Protein AF-A0A7R9DV93-F1 (afdb_monomer_lite)

Organism: Timema poppense (NCBI:txid170557)

Radius of gyration: 23.18 Å; chains: 1; bounding box: 46×50×63 Å

Foldseek 3Di:
DPPPDDWDWDWDWDADPVRDIDIDIDTPDDDQVNWAKDKDWAADPVGIDMDIDTDHDDDDDDDDDDDQDDFDADPVGDTDRPDDDQVPNQAKDKTWDADPVGDIDIDIDGDHDD

InterPro domains:
  IPR013098 Immunoglobulin I-set [PF07679] (18-57)
  IPR013783 Immunoglobulin-like fold [G3DSA:2.60.40.10] (3-66)
  IPR013783 Immunoglobulin-like fold [G3DSA:2.60.40.10] (67-114)
  IPR036179 Immunoglobulin-like domain superfamily [SSF48726] (12-63)
  IPR036179 Immunoglobulin-like domain superfamily [SSF48726] (64-113)

Structure (mmCIF, N/CA/C/O backbone):
data_AF-A0A7R9DV93-F1
#
_entry.id   AF-A0A7R9DV93-F1
#
loop_
_atom_site.group_PDB
_atom_site.id
_atom_site.type_symbol
_atom_site.label_atom_id
_atom_site.label_alt_id
_atom_site.label_comp_id
_atom_site.label_asym_id
_atom_site.label_entity_id
_atom_site.label_seq_id
_atom_site.pdbx_PDB_ins_code
_atom_site.Cartn_x
_atom_site.Cartn_y
_atom_site.Cartn_z
_atom_site.occupancy
_atom_site.B_iso_or_equiv
_atom_site.auth_seq_id
_atom_site.auth_comp_id
_atom_site.auth_asym_id
_atom_site.auth_atom_id
_atom_site.pdbx_PDB_model_num
ATOM 1 N N . MET A 1 1 ? -3.302 -29.653 -4.047 1.00 39.53 1 MET A N 1
ATOM 2 C CA . MET A 1 1 ? -1.902 -29.922 -4.433 1.00 39.53 1 MET A CA 1
ATOM 3 C C . MET A 1 1 ? -1.052 -28.831 -3.817 1.00 39.53 1 MET A C 1
ATOM 5 O O . MET A 1 1 ? -1.275 -27.676 -4.144 1.00 39.53 1 MET A O 1
ATOM 9 N N . VAL A 1 2 ? -0.176 -29.172 -2.872 1.00 47.19 2 VAL A N 1
ATOM 10 C CA . VAL A 1 2 ? 0.845 -28.242 -2.371 1.00 47.19 2 VAL A CA 1
ATOM 11 C C . VAL A 1 2 ? 1.998 -28.339 -3.365 1.00 47.19 2 VAL A C 1
ATOM 13 O O . VAL A 1 2 ? 2.573 -29.416 -3.499 1.00 47.19 2 VAL A O 1
ATOM 16 N N . ASP A 1 3 ? 2.263 -27.280 -4.131 1.00 56.84 3 ASP A N 1
ATOM 17 C CA . ASP A 1 3 ? 3.456 -27.220 -4.980 1.00 56.84 3 ASP A CA 1
ATOM 18 C C . ASP A 1 3 ? 4.688 -27.281 -4.063 1.00 56.84 3 ASP A C 1
ATOM 20 O O . ASP A 1 3 ? 4.913 -26.399 -3.237 1.00 56.84 3 ASP A O 1
ATOM 24 N N . THR A 1 4 ? 5.453 -28.368 -4.153 1.00 55.62 4 THR A N 1
ATOM 25 C CA . THR A 1 4 ? 6.666 -28.609 -3.358 1.00 55.62 4 THR A CA 1
ATOM 26 C C . THR A 1 4 ? 7.886 -27.850 -3.887 1.00 55.62 4 THR A C 1
ATOM 28 O O . THR A 1 4 ? 8.992 -28.046 -3.380 1.00 55.62 4 THR A O 1
ATOM 31 N N . ARG A 1 5 ? 7.742 -26.999 -4.912 1.00 68.81 5 ARG A N 1
ATOM 32 C CA . ARG A 1 5 ? 8.835 -26.151 -5.401 1.00 68.81 5 ARG A CA 1
ATOM 33 C C . ARG A 1 5 ? 8.934 -24.881 -4.563 1.00 68.81 5 ARG A C 1
ATOM 35 O O . ARG A 1 5 ? 8.001 -24.089 -4.485 1.00 68.81 5 ARG A O 1
ATOM 42 N N . ALA A 1 6 ? 10.105 -24.659 -3.969 1.00 68.75 6 ALA A N 1
ATOM 43 C CA . ALA A 1 6 ? 10.417 -23.385 -3.340 1.00 68.75 6 ALA A CA 1
ATOM 44 C C . ALA A 1 6 ? 10.325 -22.261 -4.387 1.00 68.75 6 ALA A C 1
ATOM 46 O O . ALA A 1 6 ? 10.981 -22.316 -5.428 1.00 68.75 6 ALA A O 1
ATOM 47 N N . LYS A 1 7 ? 9.503 -21.243 -4.118 1.00 81.38 7 LYS A N 1
ATOM 48 C CA . LYS A 1 7 ? 9.388 -20.051 -4.962 1.00 81.38 7 LYS A CA 1
ATOM 49 C C . LYS A 1 7 ? 10.716 -19.291 -4.953 1.00 81.38 7 LYS A C 1
ATOM 51 O O . LYS A 1 7 ? 11.085 -18.691 -3.946 1.00 81.38 7 LYS A O 1
ATOM 56 N N . VAL A 1 8 ? 11.409 -19.278 -6.088 1.00 83.50 8 VAL A N 1
ATOM 57 C CA . VAL A 1 8 ? 12.623 -18.476 -6.294 1.00 83.50 8 VAL A CA 1
ATOM 58 C C . VAL A 1 8 ? 12.265 -17.210 -7.066 1.00 83.50 8 VAL A C 1
ATOM 60 O O . VAL A 1 8 ? 11.728 -17.290 -8.176 1.00 83.50 8 VAL A O 1
ATOM 63 N N . LEU A 1 9 ? 12.571 -16.060 -6.468 1.00 88.19 9 LEU A N 1
ATOM 64 C CA . LEU A 1 9 ? 12.540 -14.746 -7.104 1.00 88.19 9 LEU A CA 1
ATOM 65 C C . LEU A 1 9 ? 13.958 -14.399 -7.552 1.00 88.19 9 LEU A C 1
ATOM 67 O O . LEU A 1 9 ? 14.878 -14.377 -6.736 1.00 88.19 9 LEU A O 1
ATOM 71 N N . GLN A 1 10 ? 14.132 -14.139 -8.842 1.00 89.38 10 GLN A N 1
ATOM 72 C CA . GLN A 1 10 ? 15.415 -13.767 -9.426 1.00 89.38 10 GLN A CA 1
ATOM 73 C C . GLN A 1 10 ? 15.311 -12.353 -9.981 1.00 89.38 10 GLN A C 1
ATOM 75 O O . GLN A 1 10 ? 14.539 -12.095 -10.901 1.00 89.38 10 GLN A O 1
ATOM 80 N N . VAL A 1 11 ? 16.096 -11.439 -9.420 1.00 91.38 11 VAL A N 1
ATOM 81 C CA . VAL A 1 11 ? 16.226 -10.069 -9.918 1.00 91.38 11 VAL A CA 1
ATOM 82 C C . VAL A 1 11 ? 17.616 -9.922 -10.510 1.00 91.38 11 VAL A C 1
ATOM 84 O O . VAL A 1 11 ? 18.604 -10.232 -9.846 1.00 91.38 11 VAL A O 1
ATOM 87 N N . GLY A 1 12 ? 17.690 -9.474 -11.759 1.00 90.56 12 GLY A N 1
ATOM 88 C CA . GLY A 1 12 ? 18.950 -9.252 -12.460 1.00 90.56 12 GLY A CA 1
ATOM 89 C C . GLY A 1 12 ? 18.960 -7.894 -13.141 1.00 90.56 12 GLY A C 1
ATOM 90 O O . GLY A 1 12 ? 17.959 -7.491 -13.726 1.00 90.56 12 GLY A O 1
ATOM 91 N N . GLN A 1 13 ? 20.096 -7.205 -13.092 1.00 93.12 13 GLN A N 1
ATOM 92 C CA . GLN A 1 13 ? 20.299 -5.936 -13.780 1.00 93.12 13 GLN A CA 1
ATOM 93 C C . GLN A 1 13 ? 21.660 -5.929 -14.467 1.00 93.12 13 GLN A C 1
ATOM 95 O O . GLN A 1 13 ? 22.648 -6.394 -13.898 1.00 93.12 13 GLN A O 1
ATOM 100 N N . TYR A 1 14 ? 21.714 -5.377 -15.674 1.00 93.06 14 TYR A N 1
ATOM 101 C CA . TYR A 1 14 ? 22.960 -5.144 -16.395 1.00 93.06 14 TYR A CA 1
ATOM 102 C C . TYR A 1 14 ? 22.864 -3.889 -17.266 1.00 93.06 14 TYR A C 1
ATOM 104 O O . TYR A 1 14 ? 21.774 -3.381 -17.536 1.00 93.06 14 TYR A O 1
ATOM 112 N N . VAL A 1 15 ? 24.023 -3.381 -17.682 1.00 94.19 15 VAL A N 1
ATOM 113 C CA . VAL A 1 15 ? 24.135 -2.247 -18.603 1.00 94.19 15 VAL A CA 1
ATOM 114 C C . VAL A 1 15 ? 24.517 -2.790 -19.971 1.00 94.19 15 VAL A C 1
ATOM 116 O O . VAL A 1 15 ? 25.439 -3.597 -20.091 1.00 94.19 15 VAL A O 1
ATOM 119 N N . THR A 1 16 ? 23.775 -2.394 -20.994 1.00 94.50 16 THR A N 1
ATOM 120 C CA . THR A 1 16 ? 24.055 -2.772 -22.379 1.00 94.50 16 THR A CA 1
ATOM 121 C C . THR A 1 16 ? 25.258 -1.997 -22.915 1.00 94.50 16 THR A C 1
ATOM 123 O O . THR A 1 16 ? 25.650 -0.964 -22.373 1.00 94.50 16 THR A O 1
ATOM 126 N N . VAL A 1 17 ? 25.819 -2.452 -24.035 1.00 94.69 17 VAL A N 1
ATOM 127 C CA . VAL A 1 17 ? 26.898 -1.733 -24.737 1.00 94.69 17 VAL A CA 1
ATOM 128 C C . VAL A 1 17 ? 26.487 -0.328 -25.199 1.00 94.69 17 VAL A C 1
ATOM 130 O O . VAL A 1 17 ? 27.347 0.528 -25.370 1.00 94.69 17 VAL A O 1
ATOM 133 N N . ASN A 1 18 ? 25.183 -0.078 -25.346 1.00 95.31 18 ASN A N 1
ATOM 134 C CA . ASN A 1 18 ? 24.626 1.220 -25.729 1.00 95.31 18 ASN A CA 1
ATOM 135 C C . ASN A 1 18 ? 24.452 2.172 -24.530 1.00 95.31 18 ASN A C 1
ATOM 137 O O . ASN A 1 18 ? 24.061 3.319 -24.717 1.00 95.31 18 ASN A O 1
ATOM 141 N N . GLY A 1 19 ? 24.732 1.711 -23.305 1.00 90.81 19 GLY A N 1
ATOM 142 C CA . GLY A 1 19 ? 24.559 2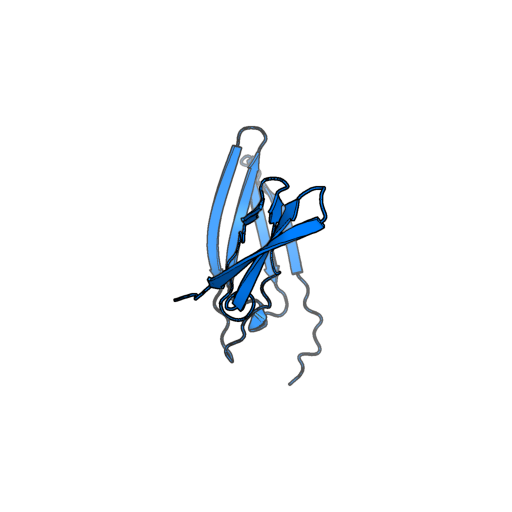.485 -22.074 1.00 90.81 19 GLY A CA 1
ATOM 143 C C . GLY A 1 19 ? 23.180 2.350 -21.421 1.00 90.81 19 GLY A C 1
ATOM 144 O O . GLY A 1 19 ? 22.974 2.893 -20.337 1.00 90.81 19 GLY A O 1
ATOM 145 N N . ASP A 1 20 ? 22.254 1.597 -22.021 1.00 92.56 20 ASP A N 1
ATOM 146 C CA . ASP A 1 20 ? 20.926 1.362 -21.445 1.00 92.56 20 ASP A CA 1
ATOM 147 C C . ASP A 1 20 ? 20.990 0.390 -20.265 1.00 92.56 20 ASP A C 1
ATOM 149 O O . ASP A 1 20 ? 21.697 -0.621 -20.317 1.00 92.56 20 ASP A O 1
ATOM 153 N N . VAL A 1 21 ? 20.201 0.652 -19.223 1.00 92.62 21 VAL A N 1
ATOM 154 C CA . VAL A 1 21 ? 20.058 -0.242 -18.068 1.00 92.62 21 VAL A CA 1
ATOM 155 C C . VAL A 1 21 ? 18.869 -1.169 -18.289 1.00 92.62 21 VAL A C 1
ATOM 157 O O . VAL A 1 21 ? 17.731 -0.713 -18.388 1.00 92.62 21 VAL A O 1
ATOM 160 N N . VAL A 1 22 ? 19.119 -2.478 -18.305 1.00 93.56 22 VAL A N 1
ATOM 161 C CA . VAL A 1 22 ? 18.071 -3.498 -18.413 1.00 93.56 22 VAL A CA 1
ATOM 162 C C . VAL A 1 22 ? 17.934 -4.212 -17.075 1.00 93.56 22 VAL A C 1
ATOM 164 O O . VAL A 1 22 ? 18.904 -4.766 -16.557 1.00 93.56 22 VAL A O 1
ATOM 167 N N . SER A 1 23 ? 16.721 -4.206 -16.520 1.00 92.94 23 SER A N 1
ATOM 168 C CA . SER A 1 23 ? 16.370 -4.889 -15.272 1.00 92.94 23 SER A CA 1
ATOM 169 C C . SER A 1 23 ? 15.282 -5.927 -15.528 1.00 92.94 23 SER A C 1
ATOM 171 O O . SER A 1 23 ? 14.277 -5.630 -16.173 1.00 92.94 23 SER A O 1
ATOM 173 N N . ASN A 1 24 ? 15.492 -7.145 -15.032 1.00 92.50 24 ASN A N 1
ATOM 174 C CA . ASN A 1 24 ? 14.593 -8.281 -15.193 1.00 92.50 24 ASN A CA 1
ATOM 175 C C . ASN A 1 24 ? 14.172 -8.822 -13.823 1.00 92.50 24 ASN A C 1
ATOM 177 O O . ASN A 1 24 ? 15.008 -9.003 -12.934 1.00 92.50 24 ASN A O 1
ATOM 181 N N . LEU A 1 25 ? 12.882 -9.133 -13.687 1.00 91.62 25 LEU A N 1
ATOM 182 C CA . LEU A 1 25 ? 12.301 -9.827 -12.541 1.00 91.62 25 LEU A CA 1
ATOM 183 C C . LEU A 1 25 ? 11.711 -11.155 -13.020 1.00 91.62 25 LEU A C 1
ATOM 185 O O . LEU A 1 25 ? 10.691 -11.173 -13.705 1.00 91.62 25 LEU A O 1
ATOM 189 N N . ASN A 1 26 ? 12.337 -12.257 -12.618 1.00 92.12 26 ASN A N 1
ATOM 190 C CA . ASN A 1 26 ? 11.919 -13.613 -12.950 1.00 92.12 26 ASN A CA 1
ATOM 191 C C . ASN A 1 26 ? 11.334 -14.317 -11.720 1.00 92.12 26 ASN A C 1
ATOM 193 O O . ASN A 1 26 ? 11.921 -14.318 -10.636 1.00 92.12 26 ASN A O 1
ATOM 197 N N . ILE A 1 27 ? 10.178 -14.956 -11.907 1.00 91.75 27 ILE A N 1
ATOM 198 C CA . ILE A 1 27 ? 9.460 -15.717 -10.879 1.00 91.75 27 ILE A CA 1
ATOM 199 C C . ILE A 1 27 ? 9.407 -17.174 -11.344 1.00 91.75 27 ILE A C 1
ATOM 201 O O . ILE A 1 27 ? 8.780 -17.478 -12.353 1.00 91.75 27 ILE A O 1
ATOM 205 N N . SER A 1 28 ? 10.095 -18.066 -10.633 1.00 88.12 28 SER A N 1
ATOM 206 C CA . SER A 1 28 ? 10.288 -19.467 -11.061 1.00 88.12 28 SER A CA 1
ATOM 207 C C . SER A 1 28 ? 9.034 -20.350 -10.976 1.00 88.12 28 SER A C 1
ATOM 209 O O . SER A 1 28 ? 8.796 -21.147 -11.878 1.00 88.12 28 SER A O 1
ATOM 211 N N . SER A 1 29 ? 8.238 -20.223 -9.908 1.00 87.69 29 SER A N 1
ATOM 212 C CA . SER A 1 29 ? 6.936 -20.890 -9.760 1.00 87.69 29 SER A CA 1
ATOM 213 C C . SER A 1 29 ? 5.889 -19.865 -9.339 1.00 87.69 29 SER A C 1
ATOM 215 O O . SER A 1 29 ? 5.868 -19.425 -8.186 1.00 87.69 29 SER A O 1
ATOM 217 N N . ILE A 1 30 ? 5.068 -19.437 -10.301 1.00 87.94 30 ILE A N 1
ATOM 218 C CA . ILE A 1 30 ? 4.056 -18.399 -10.108 1.00 87.94 30 ILE A CA 1
ATOM 219 C C . ILE A 1 30 ? 2.812 -18.972 -9.426 1.00 87.94 30 ILE A C 1
ATOM 221 O O . ILE A 1 30 ? 2.246 -19.969 -9.873 1.00 87.94 30 ILE A O 1
ATOM 225 N N . HIS A 1 31 ? 2.373 -18.324 -8.353 1.00 88.12 31 HIS A N 1
ATOM 226 C CA . HIS A 1 31 ? 1.158 -18.685 -7.625 1.00 88.12 31 HIS A CA 1
ATOM 227 C C . HIS A 1 31 ? 0.090 -17.591 -7.745 1.00 88.12 31 HIS A C 1
ATOM 229 O O . HIS A 1 31 ? 0.370 -16.454 -8.120 1.00 88.12 31 HIS A O 1
ATOM 235 N N . THR A 1 32 ? -1.167 -17.912 -7.425 1.00 86.88 32 THR A N 1
ATOM 236 C CA . THR A 1 32 ? -2.287 -16.952 -7.519 1.00 86.88 32 THR A CA 1
ATOM 237 C C . THR A 1 32 ? -2.066 -15.686 -6.688 1.00 86.88 32 THR A C 1
ATOM 239 O O . THR A 1 32 ? -2.465 -14.600 -7.100 1.00 86.88 32 THR A O 1
ATOM 242 N N . ASN A 1 33 ? -1.378 -15.801 -5.550 1.00 84.69 33 ASN A N 1
ATOM 243 C CA . ASN A 1 33 ? -0.987 -14.686 -4.680 1.00 84.69 33 ASN A CA 1
ATOM 244 C C . ASN A 1 33 ? 0.101 -13.771 -5.278 1.00 84.69 33 ASN A C 1
ATOM 246 O O . ASN A 1 33 ? 0.278 -12.647 -4.794 1.00 84.69 33 ASN A O 1
ATOM 250 N N . ASP A 1 34 ? 0.796 -14.221 -6.322 1.00 89.25 34 ASP A N 1
ATOM 251 C CA . ASP A 1 34 ? 1.790 -13.433 -7.053 1.00 89.25 34 ASP A CA 1
ATOM 252 C C . ASP A 1 34 ? 1.135 -12.523 -8.091 1.00 89.25 34 ASP A C 1
ATOM 254 O O . ASP A 1 34 ? 1.711 -11.514 -8.477 1.00 89.25 34 ASP A O 1
ATOM 258 N N . GLY A 1 35 ? -0.105 -12.805 -8.496 1.00 89.44 35 GLY A N 1
ATOM 259 C CA . GLY A 1 35 ? -0.857 -11.907 -9.366 1.00 89.44 35 GLY A CA 1
ATOM 260 C C . GLY A 1 35 ? -0.983 -10.504 -8.768 1.00 89.44 35 GLY A C 1
ATOM 261 O O . GLY A 1 35 ? -1.141 -10.322 -7.560 1.00 89.44 35 GLY A O 1
ATOM 262 N N . GLY A 1 36 ? -0.899 -9.468 -9.597 1.00 91.56 36 GLY A N 1
ATOM 263 C CA . GLY A 1 36 ? -0.978 -8.094 -9.112 1.00 91.56 36 GLY A CA 1
ATOM 264 C C . GLY A 1 36 ? -0.446 -7.053 -10.080 1.00 91.56 36 GLY A C 1
ATOM 265 O O . GLY A 1 36 ? -0.063 -7.353 -11.207 1.00 91.56 36 GLY A O 1
ATOM 266 N N . LEU A 1 37 ? -0.439 -5.802 -9.625 1.00 93.12 37 LEU A N 1
ATOM 267 C CA . LEU A 1 37 ? 0.210 -4.706 -10.332 1.00 93.12 37 LEU A CA 1
ATOM 268 C C . LEU A 1 37 ? 1.699 -4.702 -9.979 1.00 93.12 37 LEU A C 1
ATOM 270 O O . LEU A 1 37 ? 2.065 -4.453 -8.832 1.00 93.12 37 LEU A O 1
ATOM 274 N N . TYR A 1 38 ? 2.539 -4.978 -10.967 1.00 93.94 38 TYR A N 1
ATOM 275 C CA . TYR A 1 38 ? 3.985 -4.879 -10.853 1.00 93.94 38 TYR A CA 1
ATOM 276 C C . TYR A 1 38 ? 4.429 -3.507 -11.331 1.00 93.94 38 TYR A C 1
ATOM 278 O O . TYR A 1 38 ? 3.885 -2.974 -12.295 1.00 93.94 38 TYR A O 1
ATOM 286 N N . LYS A 1 39 ? 5.421 -2.935 -10.653 1.00 95.69 39 LYS A N 1
ATOM 287 C CA . LYS A 1 39 ? 5.942 -1.605 -10.950 1.00 95.69 39 LYS A CA 1
ATOM 288 C C . LYS A 1 39 ? 7.459 -1.651 -10.968 1.00 95.69 39 LYS A C 1
ATOM 290 O O . LYS A 1 39 ? 8.064 -2.062 -9.980 1.00 95.69 39 LYS A O 1
ATOM 295 N N . CYS A 1 40 ? 8.063 -1.232 -12.073 1.00 93.88 40 CYS A N 1
ATOM 296 C CA . CYS A 1 40 ? 9.487 -0.944 -12.113 1.00 93.88 40 CYS A CA 1
ATOM 297 C C . CYS A 1 40 ? 9.692 0.553 -11.875 1.00 93.88 40 CYS A C 1
ATOM 299 O O . CYS A 1 40 ? 8.946 1.395 -12.380 1.00 93.88 40 CYS A O 1
ATOM 301 N N . ILE A 1 41 ? 10.685 0.877 -11.055 1.00 95.31 41 ILE A N 1
ATOM 302 C CA . ILE A 1 41 ? 11.035 2.252 -10.713 1.00 95.31 41 ILE A CA 1
ATOM 303 C C . ILE A 1 41 ? 12.500 2.429 -11.087 1.00 95.31 41 ILE A C 1
ATOM 305 O O . ILE A 1 41 ? 13.379 1.825 -10.473 1.00 95.31 41 ILE A O 1
ATOM 309 N N . ALA A 1 42 ? 12.754 3.240 -12.108 1.00 94.62 42 ALA A N 1
ATOM 310 C CA . ALA A 1 42 ? 14.096 3.638 -12.495 1.00 94.62 42 ALA A CA 1
ATOM 311 C C . ALA A 1 42 ? 14.427 4.946 -11.773 1.00 94.62 42 ALA A C 1
ATOM 313 O O . ALA A 1 42 ? 13.848 5.991 -12.067 1.00 94.62 42 ALA A O 1
ATOM 314 N N . SER A 1 43 ? 15.332 4.879 -10.797 1.00 94.81 43 SER A N 1
ATOM 315 C CA . SER A 1 43 ? 15.715 6.018 -9.960 1.00 94.81 43 SER A CA 1
ATOM 316 C C . SER A 1 43 ? 17.169 6.416 -10.198 1.00 94.81 43 SER A C 1
ATOM 318 O O . SER A 1 43 ? 18.053 5.564 -10.292 1.00 94.81 43 SER A O 1
ATOM 320 N N . SER A 1 44 ? 17.414 7.720 -10.296 1.00 91.38 44 SER A N 1
ATOM 321 C CA . SER A 1 44 ? 18.723 8.331 -10.522 1.00 91.38 44 SER A CA 1
ATOM 322 C C . SER A 1 44 ? 18.911 9.543 -9.605 1.00 91.38 44 SER A C 1
ATOM 324 O O . SER A 1 44 ? 17.961 10.027 -8.992 1.00 91.38 44 SER A O 1
ATOM 326 N N . LYS A 1 45 ? 20.130 10.096 -9.544 1.00 96.06 45 LYS A N 1
ATOM 327 C CA . LYS A 1 45 ? 20.418 11.302 -8.741 1.00 96.06 45 LYS A CA 1
ATOM 328 C C . LYS A 1 45 ? 19.576 12.520 -9.138 1.00 96.06 45 LYS A C 1
ATOM 330 O O . LYS A 1 45 ? 19.394 13.415 -8.324 1.00 96.06 45 LYS A O 1
ATOM 335 N N . VAL A 1 46 ? 19.113 12.565 -10.385 1.00 95.94 46 VAL A N 1
ATOM 336 C CA . VAL A 1 46 ? 18.394 13.708 -10.968 1.00 95.94 46 VAL A CA 1
ATOM 337 C C . VAL A 1 46 ? 16.875 13.550 -10.890 1.00 95.94 46 VAL A C 1
ATOM 339 O O . VAL A 1 46 ? 16.150 14.507 -11.132 1.00 95.94 46 VAL A O 1
ATOM 342 N N . GLY A 1 47 ? 16.386 12.356 -10.556 1.00 95.62 47 GLY A N 1
ATOM 343 C CA . GLY A 1 47 ? 14.961 12.053 -10.520 1.00 95.62 47 GLY A CA 1
ATOM 344 C C . GLY A 1 47 ? 14.673 10.575 -10.756 1.00 95.62 47 GLY A C 1
ATOM 345 O O . GLY A 1 47 ? 15.583 9.765 -10.956 1.00 95.62 47 GLY A O 1
ATOM 346 N N . SER A 1 48 ? 13.388 10.234 -10.754 1.00 96.44 48 SER A N 1
ATOM 347 C CA . SER A 1 48 ? 12.891 8.874 -10.928 1.00 96.44 48 SER A CA 1
ATOM 348 C C . SER A 1 48 ? 11.751 8.823 -11.929 1.00 96.44 48 SER A C 1
ATOM 350 O O . SER A 1 48 ? 10.914 9.722 -11.967 1.00 96.44 48 SER A O 1
ATOM 352 N N . THR A 1 49 ? 11.682 7.734 -12.679 1.00 95.75 49 THR A N 1
ATOM 353 C CA . THR A 1 49 ? 10.549 7.405 -13.536 1.00 95.75 49 THR A CA 1
ATOM 354 C C . THR A 1 49 ? 10.033 6.017 -13.191 1.00 95.75 49 THR A C 1
ATOM 356 O O . THR A 1 49 ? 10.753 5.183 -12.637 1.00 95.75 49 THR A O 1
ATOM 359 N N . GLU A 1 50 ? 8.768 5.770 -13.485 1.00 96.25 50 GLU A N 1
ATOM 360 C CA . GLU A 1 50 ? 8.083 4.549 -13.104 1.00 96.25 50 GLU A CA 1
ATOM 361 C C . GLU A 1 50 ? 7.210 4.026 -14.234 1.00 96.25 50 GLU A C 1
ATOM 363 O O . GLU A 1 50 ? 6.598 4.786 -14.983 1.00 96.25 50 GLU A O 1
ATOM 368 N N . HIS A 1 51 ? 7.130 2.705 -14.328 1.00 95.69 51 HIS A N 1
ATOM 369 C CA . HIS A 1 51 ? 6.212 2.031 -15.226 1.00 95.69 51 HIS A CA 1
ATOM 370 C C . HIS A 1 51 ? 5.545 0.876 -14.489 1.00 95.69 51 HIS A C 1
ATOM 372 O O . HIS A 1 51 ? 6.194 0.146 -13.738 1.00 95.69 51 HIS A O 1
ATOM 378 N N . ALA A 1 52 ? 4.237 0.721 -14.687 1.00 96.62 52 ALA A N 1
ATOM 379 C CA . ALA A 1 52 ? 3.446 -0.300 -14.022 1.00 96.62 52 ALA A CA 1
ATOM 380 C C . ALA A 1 52 ? 2.681 -1.152 -15.035 1.00 96.62 52 ALA A C 1
ATOM 382 O O . ALA A 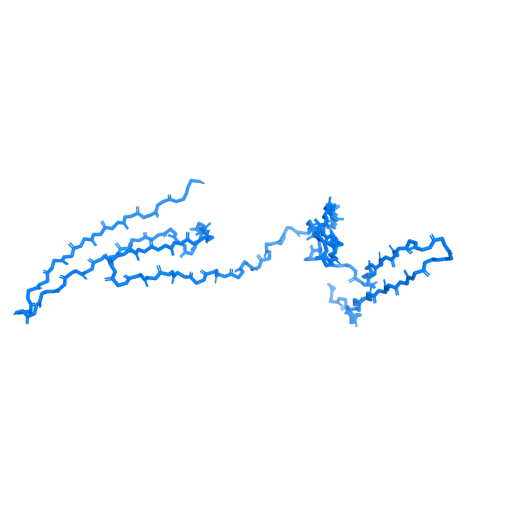1 52 ? 2.078 -0.629 -15.971 1.00 96.62 52 ALA A O 1
ATOM 383 N N . ALA A 1 53 ? 2.675 -2.463 -14.808 1.00 96.19 53 ALA A N 1
ATOM 384 C CA . ALA A 1 53 ? 1.996 -3.445 -15.638 1.00 96.19 53 ALA A CA 1
ATOM 385 C C . ALA A 1 53 ? 1.335 -4.517 -14.764 1.00 96.19 53 ALA A C 1
ATOM 387 O O . ALA A 1 53 ? 1.850 -4.906 -13.714 1.00 96.19 53 ALA A O 1
ATOM 388 N N . LYS A 1 54 ? 0.162 -4.995 -15.183 1.00 94.69 54 LYS A N 1
ATOM 389 C CA . LYS A 1 54 ? -0.598 -5.996 -14.430 1.00 94.69 54 LYS A CA 1
ATOM 390 C C . LYS A 1 54 ? -0.184 -7.409 -14.842 1.00 94.69 54 LYS A C 1
ATOM 392 O O . LYS A 1 54 ? -0.304 -7.768 -16.009 1.00 94.69 54 LYS A O 1
ATOM 397 N N . LEU A 1 55 ? 0.226 -8.219 -13.869 1.00 93.38 55 LEU A N 1
ATOM 398 C CA . LEU A 1 55 ? 0.444 -9.655 -14.017 1.00 93.38 55 LEU A CA 1
ATOM 399 C C . LEU A 1 55 ? -0.804 -10.396 -13.532 1.00 93.38 55 LEU A C 1
ATOM 401 O O . LEU A 1 55 ? -1.115 -10.395 -12.339 1.00 93.38 55 LEU A O 1
ATOM 405 N N . ASN A 1 56 ? -1.537 -11.010 -14.457 1.00 91.19 56 ASN A N 1
ATOM 406 C CA . ASN A 1 56 ? -2.722 -11.799 -14.130 1.00 91.19 56 ASN A CA 1
ATOM 407 C C . ASN A 1 56 ? -2.329 -13.271 -13.959 1.00 91.19 56 ASN A C 1
ATOM 409 O O . ASN A 1 56 ? -1.712 -13.851 -14.850 1.00 91.19 56 ASN A O 1
ATOM 413 N N . VAL A 1 57 ? -2.720 -13.875 -12.834 1.00 91.94 57 VAL A N 1
ATOM 414 C CA . VAL A 1 57 ? -2.501 -15.298 -12.543 1.00 91.94 57 VAL A CA 1
ATOM 415 C C . VAL A 1 57 ? -3.853 -15.950 -12.310 1.00 91.94 57 VAL A C 1
ATOM 417 O O . VAL A 1 57 ? -4.645 -15.470 -11.500 1.00 91.94 57 VAL A O 1
ATOM 420 N N . TYR A 1 58 ? -4.134 -17.023 -13.041 1.00 90.06 58 TYR A N 1
ATOM 421 C CA . TYR A 1 58 ? -5.413 -17.715 -12.950 1.00 90.06 58 TYR A CA 1
ATOM 422 C C . TYR A 1 58 ? -5.495 -18.588 -11.701 1.00 90.06 58 TYR A C 1
ATOM 424 O O . TYR A 1 58 ? -4.580 -19.348 -11.393 1.00 90.06 58 TYR A O 1
ATOM 432 N N . GLY A 1 59 ? -6.635 -18.515 -11.022 1.00 87.81 59 GLY A N 1
ATOM 433 C CA . GLY A 1 59 ? -7.007 -19.409 -9.939 1.00 87.81 59 GLY A CA 1
ATOM 434 C C . GLY A 1 59 ? -8.055 -18.776 -9.035 1.00 87.81 59 GLY A C 1
ATOM 435 O O . GLY A 1 59 ? -8.709 -17.804 -9.413 1.00 87.81 59 GLY A O 1
ATOM 436 N N . LEU A 1 60 ? -8.241 -19.356 -7.852 1.00 85.44 60 LEU A N 1
ATOM 43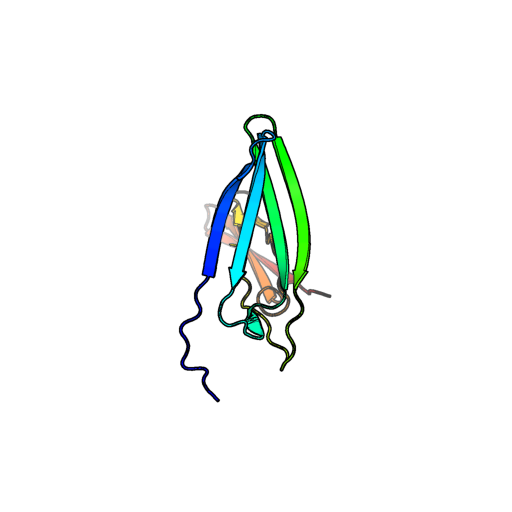7 C CA . LEU A 1 60 ? -9.224 -18.861 -6.894 1.00 85.44 60 LEU A CA 1
ATOM 438 C C . LEU A 1 60 ? -8.869 -17.440 -6.425 1.00 85.44 60 LEU A C 1
ATOM 440 O O . LEU A 1 60 ? -7.683 -17.127 -6.272 1.00 85.44 60 LEU A O 1
ATOM 444 N N . PRO A 1 61 ? -9.877 -16.587 -6.175 1.00 78.94 61 PRO A N 1
ATOM 445 C CA . PRO A 1 61 ? -9.647 -15.240 -5.679 1.00 78.94 61 PRO A CA 1
ATOM 446 C C . PRO A 1 61 ? -8.943 -15.285 -4.318 1.00 78.94 61 PRO A C 1
ATOM 448 O O . PRO A 1 61 ? -9.356 -16.010 -3.414 1.00 78.94 61 PRO A O 1
ATOM 451 N N . PHE A 1 62 ? -7.887 -14.486 -4.175 1.00 80.00 62 PHE A N 1
ATOM 452 C CA . PHE A 1 62 ? -7.133 -14.338 -2.934 1.00 80.00 62 PHE A CA 1
ATOM 453 C C . PHE A 1 62 ? -6.833 -12.858 -2.680 1.00 80.00 62 PHE A C 1
ATOM 455 O O . PHE A 1 62 ? -6.285 -12.174 -3.545 1.00 80.00 62 PHE A O 1
ATOM 462 N N . ILE A 1 63 ? -7.185 -12.367 -1.491 1.00 78.75 63 ILE A N 1
ATOM 463 C CA . ILE A 1 63 ? -6.883 -11.002 -1.053 1.00 78.75 63 ILE A CA 1
ATOM 464 C C . ILE A 1 63 ? -5.582 -11.057 -0.253 1.00 78.75 63 ILE A C 1
ATOM 466 O O . ILE A 1 63 ? -5.506 -11.747 0.763 1.00 78.75 63 ILE A O 1
ATOM 470 N N . ARG A 1 64 ? -4.546 -10.341 -0.709 1.00 80.19 64 ARG A N 1
ATOM 471 C CA . ARG A 1 64 ? -3.313 -10.192 0.074 1.00 80.19 64 ARG A CA 1
ATOM 472 C C . ARG A 1 64 ? -3.608 -9.373 1.335 1.00 80.19 64 ARG A C 1
ATOM 474 O O . ARG A 1 64 ? -4.296 -8.360 1.210 1.00 80.19 64 ARG A O 1
ATOM 481 N N . PRO A 1 65 ? -3.070 -9.756 2.509 1.00 75.69 65 PRO A N 1
ATOM 482 C CA . PRO A 1 65 ? -3.133 -8.908 3.690 1.00 75.69 65 PRO A CA 1
ATOM 483 C C . PRO A 1 65 ? -2.529 -7.551 3.345 1.00 75.69 65 PRO A C 1
ATOM 485 O O . PRO A 1 65 ? -1.402 -7.477 2.851 1.00 75.69 65 PRO A O 1
ATOM 488 N N . MET A 1 66 ? -3.297 -6.492 3.551 1.00 72.75 66 MET A N 1
ATOM 489 C CA . MET A 1 66 ? -2.773 -5.143 3.468 1.00 72.75 66 MET A CA 1
ATOM 490 C C . MET A 1 66 ? -2.070 -4.860 4.795 1.00 72.75 66 MET A C 1
ATOM 492 O O . MET A 1 66 ? -2.601 -5.150 5.869 1.00 72.75 66 MET A O 1
ATOM 496 N N . GLU A 1 67 ? -0.828 -4.378 4.740 1.00 73.50 67 GLU A N 1
ATOM 497 C CA . GLU A 1 67 ? -0.174 -3.915 5.958 1.00 73.50 67 GLU A CA 1
ATOM 498 C C . GLU A 1 67 ? -0.924 -2.685 6.456 1.00 73.50 67 GLU A C 1
ATOM 500 O O . GLU A 1 67 ? -0.959 -1.649 5.781 1.00 73.50 67 GLU A O 1
ATOM 505 N N . LYS A 1 68 ? -1.515 -2.799 7.649 1.00 69.50 68 LYS A N 1
ATOM 506 C CA . LYS A 1 68 ? -2.197 -1.680 8.282 1.00 69.50 68 LYS A CA 1
ATOM 507 C C . LYS A 1 68 ? -1.181 -0.569 8.510 1.00 69.50 68 LYS A C 1
ATOM 509 O O . LYS A 1 68 ? -0.321 -0.669 9.390 1.00 69.50 68 LYS A O 1
ATOM 514 N N . LYS A 1 69 ? -1.282 0.515 7.739 1.00 72.75 69 LYS A N 1
ATOM 515 C CA . LYS A 1 69 ? -0.519 1.720 8.059 1.00 72.75 69 LYS A CA 1
ATOM 516 C C . LYS A 1 69 ? -0.956 2.225 9.426 1.00 72.75 69 LYS A C 1
ATOM 518 O O . LYS A 1 69 ? -2.142 2.254 9.749 1.00 72.75 69 LYS A O 1
ATOM 523 N N . ALA A 1 70 ? 0.029 2.618 10.227 1.00 76.19 70 ALA A N 1
ATOM 524 C CA . ALA A 1 70 ? -0.205 3.080 11.582 1.00 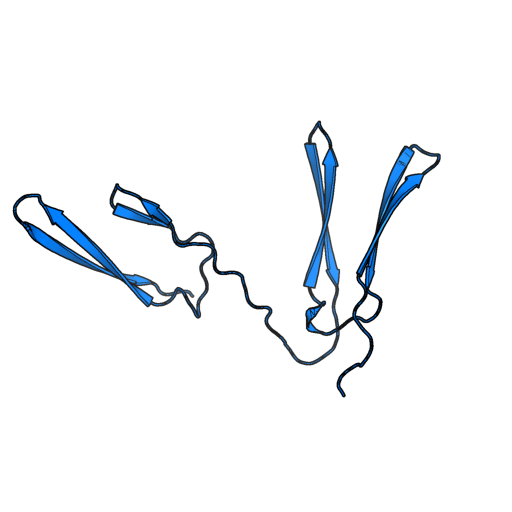76.19 70 ALA A CA 1
ATOM 525 C C . ALA A 1 70 ? -1.176 4.269 11.601 1.00 76.19 70 ALA A C 1
ATOM 527 O O . ALA A 1 70 ? -1.017 5.242 10.862 1.00 76.19 70 ALA A O 1
ATOM 528 N N . ILE A 1 71 ? -2.153 4.189 12.499 1.00 85.56 71 ILE A N 1
ATOM 529 C CA . ILE A 1 71 ? -3.013 5.310 12.862 1.00 85.56 71 ILE A CA 1
ATOM 530 C C . ILE A 1 71 ? -2.143 6.337 13.593 1.00 85.56 71 ILE A C 1
ATOM 532 O O . ILE A 1 71 ? -1.475 6.001 14.574 1.00 85.56 71 ILE A O 1
ATOM 536 N N . LYS A 1 72 ? -2.140 7.586 13.121 1.00 91.25 72 LYS A N 1
ATOM 537 C CA . LYS A 1 72 ? -1.337 8.666 13.709 1.00 91.25 72 LYS A CA 1
ATOM 538 C C . LYS A 1 72 ? -2.214 9.544 14.592 1.00 91.25 72 LYS A C 1
ATOM 540 O O . LYS A 1 72 ? -3.217 10.081 14.129 1.00 91.25 72 LYS A O 1
ATOM 545 N N . VAL A 1 73 ? -1.818 9.711 15.853 1.00 92.06 73 VAL A N 1
ATOM 546 C CA . VAL A 1 73 ? -2.467 10.622 16.807 1.00 92.06 73 VAL A CA 1
ATOM 547 C C . VAL A 1 73 ? -1.517 11.768 17.113 1.00 92.06 73 VAL A C 1
ATOM 549 O O . VAL A 1 73 ? -0.357 11.542 17.457 1.00 92.06 73 VAL A O 1
ATOM 552 N N . PHE A 1 74 ? -2.012 12.994 16.998 1.00 93.62 74 PHE A N 1
ATOM 553 C CA . PHE A 1 74 ? -1.245 14.206 17.254 1.00 93.62 74 PHE A CA 1
ATOM 554 C C . PHE A 1 74 ? -1.615 14.819 18.616 1.00 93.62 74 PHE A C 1
ATOM 556 O O . PHE A 1 74 ? -2.771 14.728 19.034 1.00 93.62 74 PHE A O 1
ATOM 563 N N . PRO A 1 75 ? -0.681 15.518 19.295 1.00 92.44 75 PRO A N 1
ATOM 564 C CA . PRO A 1 75 ? -0.949 16.178 20.580 1.00 92.44 75 PRO A CA 1
ATOM 565 C C . PRO A 1 75 ? -2.053 17.242 20.522 1.00 92.44 75 PRO A C 1
ATOM 567 O O . PRO A 1 75 ? -2.661 17.556 21.538 1.00 92.44 75 PRO A O 1
ATOM 570 N N . ASN A 1 76 ? -2.332 17.785 19.333 1.00 93.19 76 ASN A N 1
ATOM 571 C CA . ASN A 1 76 ? -3.428 18.727 19.099 1.00 93.19 76 ASN A CA 1
ATOM 572 C C . ASN A 1 76 ? -4.819 18.054 19.065 1.00 93.19 76 ASN A C 1
ATOM 574 O O . ASN A 1 76 ? -5.807 18.726 18.787 1.00 93.19 76 ASN A O 1
ATOM 578 N N . GLY A 1 77 ? -4.899 16.738 19.296 1.00 88.25 77 GLY A N 1
ATOM 579 C CA . GLY A 1 77 ? -6.143 15.967 19.290 1.00 88.25 77 GLY A CA 1
ATOM 580 C C . GLY A 1 77 ? -6.555 15.426 17.919 1.00 88.25 77 GLY A C 1
ATOM 581 O O . GLY A 1 77 ? -7.622 14.827 17.808 1.00 88.25 77 GLY A O 1
ATOM 582 N N . THR A 1 78 ? -5.733 15.605 16.879 1.00 91.50 78 THR A N 1
ATOM 583 C CA . THR A 1 78 ? -6.041 15.100 15.531 1.00 91.50 78 THR A CA 1
ATOM 584 C C . THR A 1 78 ? -5.713 13.614 15.414 1.00 91.50 78 THR A C 1
ATOM 586 O O . THR A 1 78 ? -4.625 13.176 15.789 1.00 91.50 78 THR A O 1
ATOM 589 N N . LEU A 1 79 ? -6.643 12.856 14.833 1.00 90.94 79 LEU A N 1
ATOM 590 C CA . LEU A 1 79 ? -6.473 11.465 14.424 1.00 90.94 79 LEU A CA 1
ATOM 591 C C . LEU A 1 79 ? -6.368 11.406 12.896 1.00 90.94 79 LEU A C 1
ATOM 593 O O . LEU A 1 79 ? -7.263 11.896 12.211 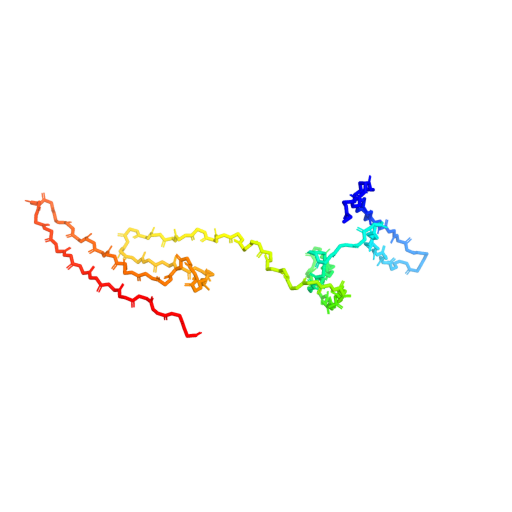1.00 90.94 79 LEU A O 1
ATOM 597 N N . ILE A 1 80 ? -5.309 10.798 12.360 1.00 90.56 80 ILE A N 1
ATOM 598 C CA . ILE A 1 80 ? -5.132 10.596 10.915 1.00 90.56 80 ILE A CA 1
ATOM 599 C C . ILE A 1 80 ? -5.031 9.100 10.609 1.00 90.56 80 ILE A C 1
ATOM 601 O O . ILE A 1 80 ? -4.191 8.392 11.172 1.00 90.56 80 ILE A O 1
ATOM 605 N N . ILE A 1 81 ? -5.872 8.644 9.678 1.00 88.81 81 ILE A N 1
ATOM 606 C CA . ILE A 1 81 ? -5.867 7.294 9.103 1.00 88.81 81 ILE A CA 1
ATOM 607 C C . ILE A 1 81 ? -5.415 7.438 7.645 1.00 88.81 81 ILE A C 1
ATOM 609 O O . ILE A 1 81 ? -6.141 7.998 6.830 1.00 88.81 81 ILE A O 1
ATOM 613 N N . GLU A 1 82 ? -4.191 7.012 7.321 1.00 84.50 82 GLU A N 1
ATOM 614 C CA . GLU A 1 82 ? -3.604 7.252 5.989 1.00 84.50 82 GLU A CA 1
ATOM 615 C C . GLU A 1 82 ? -4.121 6.297 4.906 1.00 84.50 82 GLU A C 1
ATOM 617 O O . GLU A 1 82 ? -4.367 6.723 3.783 1.00 84.50 82 GLU A O 1
ATOM 622 N N . ASN A 1 83 ? -4.265 5.012 5.233 1.00 82.94 83 ASN A N 1
ATOM 623 C CA . ASN A 1 83 ? -4.804 3.993 4.335 1.00 82.94 83 ASN A CA 1
ATOM 624 C C . ASN A 1 83 ? -6.046 3.403 5.003 1.00 82.94 83 ASN A C 1
ATOM 626 O O . ASN A 1 83 ? -5.906 2.602 5.920 1.00 82.94 83 ASN A O 1
ATOM 630 N N . VAL A 1 84 ? -7.233 3.844 4.581 1.00 84.12 84 VAL A N 1
ATOM 631 C CA . VAL A 1 84 ? -8.508 3.426 5.180 1.00 84.12 84 VAL A CA 1
ATOM 632 C C . VAL A 1 84 ? -8.930 2.066 4.627 1.00 84.12 84 VAL A C 1
ATOM 634 O O . VAL A 1 84 ? -9.140 1.919 3.422 1.00 84.12 84 VAL A O 1
ATOM 637 N N . GLU A 1 85 ? -9.111 1.089 5.511 1.00 83.69 85 GLU A N 1
ATOM 638 C CA . GLU A 1 85 ? -9.587 -0.253 5.177 1.00 83.69 85 GLU A CA 1
ATOM 639 C C . GLU A 1 85 ? -10.945 -0.550 5.819 1.00 83.69 85 GLU A C 1
ATOM 641 O O . GLU A 1 85 ? -11.126 -0.453 7.033 1.00 83.69 85 GLU A O 1
ATOM 646 N N . ARG A 1 86 ? -11.911 -0.992 5.004 1.00 84.88 86 ARG A N 1
ATOM 647 C CA . ARG A 1 86 ? -13.295 -1.226 5.450 1.00 84.88 86 ARG A CA 1
ATOM 648 C C . ARG A 1 86 ? -13.401 -2.223 6.605 1.00 84.88 86 ARG A C 1
ATOM 650 O O . ARG A 1 86 ? -14.173 -1.999 7.522 1.00 84.88 86 ARG A O 1
ATOM 657 N N . LEU A 1 87 ? -12.647 -3.321 6.572 1.00 82.00 87 LEU A N 1
ATOM 658 C CA . LEU A 1 87 ? -12.760 -4.371 7.592 1.00 82.00 87 LEU A CA 1
ATOM 659 C C . LEU A 1 87 ? -12.119 -3.988 8.932 1.00 82.00 87 LEU A C 1
ATOM 661 O O . LEU A 1 87 ? -12.519 -4.530 9.959 1.00 82.00 87 LEU A O 1
ATOM 665 N N . SER A 1 88 ? -11.131 -3.089 8.937 1.00 83.56 88 SER A N 1
ATOM 666 C CA . SER A 1 88 ? -10.340 -2.780 10.136 1.00 83.56 88 SER A CA 1
ATOM 667 C C . SER A 1 88 ? -10.520 -1.369 10.683 1.00 83.56 88 SER A C 1
ATOM 669 O O . SER A 1 88 ? -10.187 -1.146 11.847 1.00 83.56 88 SER A O 1
ATOM 671 N N . ASP A 1 89 ? -10.982 -0.423 9.864 1.00 88.50 89 ASP A N 1
ATOM 672 C CA . ASP A 1 89 ? -11.112 0.992 10.234 1.00 88.50 89 ASP A CA 1
ATOM 673 C C . ASP A 1 89 ? -12.569 1.472 10.257 1.00 88.50 89 ASP A C 1
ATOM 675 O O . ASP A 1 89 ? -12.847 2.575 10.724 1.00 88.50 89 ASP A O 1
ATOM 679 N N . GLN A 1 90 ? -13.523 0.646 9.812 1.00 91.06 90 GLN A N 1
ATOM 680 C CA . GLN A 1 90 ? -14.945 0.911 10.022 1.00 91.06 90 GLN A CA 1
ATOM 681 C C . GLN A 1 90 ? -15.316 0.607 11.480 1.00 91.06 90 GLN A C 1
ATOM 683 O O . GLN A 1 90 ? -15.637 -0.528 11.838 1.00 91.06 90 GLN A O 1
ATOM 688 N N . ALA A 1 91 ? -15.228 1.622 12.336 1.00 90.94 91 ALA A N 1
ATOM 689 C CA . ALA A 1 91 ? -15.464 1.505 13.770 1.00 90.94 91 ALA A CA 1
ATOM 690 C C . ALA A 1 91 ? -15.899 2.843 14.392 1.00 90.94 91 ALA A C 1
ATOM 692 O O . ALA A 1 91 ? -15.870 3.899 13.757 1.00 90.94 91 ALA A O 1
ATOM 693 N N . ILE A 1 92 ? -16.276 2.796 15.673 1.00 93.69 92 ILE A N 1
ATOM 694 C CA . ILE A 1 92 ? -16.565 3.987 16.476 1.00 93.69 92 ILE A CA 1
ATOM 695 C C . ILE A 1 92 ? -15.281 4.446 17.170 1.00 93.69 92 ILE A C 1
ATOM 697 O O . ILE A 1 92 ? -14.766 3.790 18.077 1.00 93.69 92 ILE A O 1
ATOM 701 N N . TYR A 1 93 ? -14.795 5.616 16.782 1.00 93.19 93 TYR A N 1
ATOM 702 C CA . TYR A 1 93 ? -13.646 6.277 17.377 1.00 93.19 93 TYR A CA 1
ATOM 703 C C . TYR A 1 93 ? -14.091 7.166 18.528 1.00 93.19 93 TYR A C 1
ATOM 705 O O . TYR A 1 93 ? -15.093 7.868 18.450 1.00 93.19 93 TYR A O 1
ATOM 713 N N . THR A 1 94 ? -13.339 7.142 19.621 1.00 94.25 94 THR A N 1
ATOM 714 C CA . THR A 1 94 ? -13.594 7.982 20.788 1.00 94.25 94 THR A CA 1
ATOM 715 C C . THR A 1 94 ? -12.444 8.957 20.981 1.00 94.25 94 THR A C 1
ATOM 717 O O . THR A 1 94 ? -11.307 8.525 21.157 1.00 94.25 94 THR A O 1
ATOM 720 N N . CYS A 1 95 ? -12.745 10.252 21.054 1.00 93.38 95 CYS A N 1
ATOM 721 C CA . CYS A 1 95 ? -11.812 11.252 21.560 1.00 93.38 95 CYS A CA 1
ATOM 722 C C . CYS A 1 95 ? -12.149 11.596 23.016 1.00 93.38 95 CYS A C 1
ATOM 724 O O . CYS A 1 95 ? -13.318 11.690 23.399 1.00 93.38 95 CYS A O 1
ATOM 726 N N . VAL A 1 96 ? -11.119 11.761 23.845 1.00 94.38 96 VAL A N 1
ATOM 727 C CA . VAL A 1 96 ? -11.261 12.185 25.242 1.00 94.38 96 VAL A CA 1
ATOM 728 C C . VAL A 1 96 ? -10.353 13.383 25.470 1.00 94.38 96 VAL A C 1
ATOM 730 O O . VAL A 1 96 ? -9.135 13.265 25.361 1.00 94.38 96 VAL A O 1
ATOM 733 N N . ALA A 1 97 ? -10.944 14.525 25.807 1.00 94.69 97 ALA A N 1
ATOM 734 C CA . ALA A 1 97 ? -10.217 15.713 26.233 1.00 94.69 97 ALA A CA 1
ATOM 735 C C . ALA A 1 97 ? -10.270 15.792 27.758 1.00 94.69 97 ALA A C 1
ATOM 737 O O . ALA A 1 97 ? -11.352 15.715 28.336 1.00 94.69 97 ALA A O 1
ATOM 738 N N . ARG A 1 98 ? -9.118 15.938 28.415 1.00 94.75 98 ARG A N 1
ATOM 739 C CA . ARG A 1 98 ? -9.020 16.057 29.875 1.00 94.75 98 ARG A CA 1
ATOM 740 C C . ARG A 1 98 ? -8.314 17.355 30.241 1.00 94.75 98 ARG A C 1
ATOM 742 O O . ARG A 1 98 ? -7.306 17.693 29.628 1.00 94.75 98 ARG A O 1
ATOM 749 N N . ASN A 1 99 ? -8.827 18.065 31.242 1.00 93.88 99 ASN A N 1
ATOM 750 C CA . ASN A 1 99 ? -8.164 19.243 31.795 1.00 93.88 99 ASN A CA 1
ATOM 751 C C . ASN A 1 99 ? -7.321 18.894 33.038 1.00 93.88 99 ASN A C 1
ATOM 753 O O . ASN A 1 99 ? -7.431 17.804 33.601 1.00 93.88 99 ASN A O 1
ATOM 757 N N . ALA A 1 100 ? -6.489 19.837 33.491 1.00 95.38 100 ALA A N 1
ATOM 758 C CA . ALA A 1 100 ? -5.592 19.642 34.637 1.00 95.38 100 ALA A CA 1
ATOM 759 C C . ALA A 1 100 ? -6.322 19.386 35.971 1.00 95.38 100 ALA A C 1
ATOM 761 O O . ALA A 1 100 ? -5.758 18.797 36.884 1.00 95.38 100 ALA A O 1
ATOM 762 N N . GLN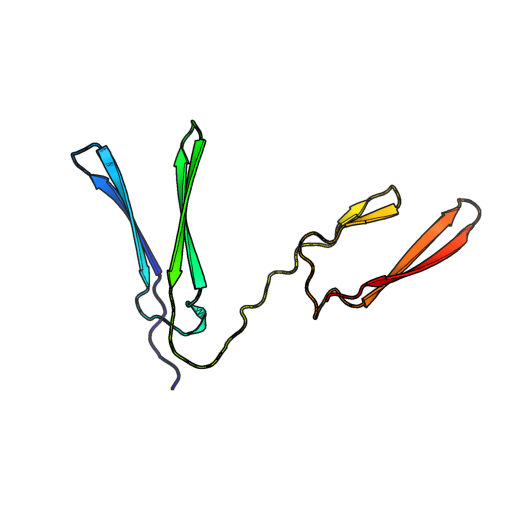 A 1 101 ? -7.583 19.806 36.074 1.00 95.69 101 GLN A N 1
ATOM 763 C CA . GLN A 1 101 ? -8.429 19.625 37.257 1.00 95.69 101 GLN A CA 1
ATOM 764 C C . GLN A 1 101 ? -9.128 18.253 37.267 1.00 95.69 101 GLN A C 1
ATOM 766 O O . GLN A 1 101 ? -9.866 17.940 38.194 1.00 95.69 101 GLN A O 1
ATOM 771 N N . GLY A 1 102 ? -8.904 17.428 36.238 1.00 92.81 102 GLY A N 1
ATOM 772 C CA . GLY A 1 102 ? -9.420 16.065 36.146 1.00 92.81 102 GLY A CA 1
ATOM 773 C C . GLY A 1 102 ? -10.755 15.928 35.415 1.00 92.81 102 GLY A C 1
ATOM 774 O O . GLY A 1 102 ? -11.160 14.794 35.153 1.00 92.81 102 GLY A O 1
ATOM 775 N N . PHE A 1 103 ? -11.401 17.028 35.014 1.00 96.31 103 PHE A N 1
ATOM 776 C CA . PHE A 1 103 ? -12.612 16.975 34.196 1.00 96.31 103 PHE A CA 1
ATOM 777 C C . PHE A 1 103 ? -12.286 16.447 32.802 1.00 96.31 103 PHE A C 1
ATOM 779 O O . PHE A 1 103 ? -11.274 16.816 32.201 1.00 96.31 103 PHE A O 1
ATOM 786 N N . SER A 1 104 ? -13.165 15.597 32.278 1.00 96.25 104 SER A N 1
ATOM 787 C CA . SER A 1 104 ? -13.030 15.028 30.942 1.00 96.25 104 SER A CA 1
ATOM 788 C C . SER A 1 104 ? -14.299 15.212 30.122 1.00 96.25 104 SER A C 1
ATOM 790 O O . SER A 1 104 ? -15.390 14.954 30.623 1.00 96.25 104 SER A O 1
ATOM 792 N N . ALA A 1 105 ? -14.140 15.573 28.853 1.00 95.25 105 ALA A N 1
ATOM 793 C CA . ALA A 1 105 ? -15.183 15.511 27.838 1.00 95.25 105 ALA A CA 1
ATOM 794 C C . ALA A 1 105 ? -14.874 14.361 26.871 1.00 95.25 105 ALA A C 1
ATOM 796 O O . ALA A 1 105 ? -13.711 14.124 26.535 1.00 95.25 105 ALA A O 1
ATOM 797 N N . ARG A 1 106 ? -15.907 13.640 26.426 1.00 96.25 106 ARG A N 1
ATOM 798 C CA . ARG A 1 106 ? -15.790 12.523 25.482 1.00 96.25 106 ARG A CA 1
ATOM 799 C C . ARG A 1 106 ? -16.663 12.789 24.261 1.00 96.25 106 ARG A C 1
ATOM 801 O O . ARG A 1 106 ? -17.826 13.141 24.421 1.00 96.25 106 ARG A O 1
ATOM 808 N N . GLY A 1 107 ? -16.114 12.578 23.070 1.00 94.88 107 GLY A N 1
ATOM 809 C CA . GLY A 1 107 ? -16.853 12.584 21.808 1.00 94.88 107 GLY A CA 1
ATOM 810 C C . GLY A 1 107 ? -16.670 11.259 21.079 1.00 94.88 107 GLY A C 1
ATOM 811 O O . GLY A 1 107 ? -15.610 10.636 21.172 1.00 94.88 107 GLY A O 1
ATOM 812 N N . THR A 1 108 ? -17.705 10.809 20.378 1.00 95.75 108 THR A N 1
ATOM 813 C CA . THR A 1 108 ? -17.674 9.587 19.565 1.00 95.75 108 THR A CA 1
ATOM 814 C C . THR A 1 108 ? -17.915 9.921 18.100 1.00 95.75 108 THR A C 1
ATOM 816 O O . THR A 1 108 ? -18.808 10.705 17.792 1.00 95.75 108 THR A O 1
ATOM 819 N N . LEU A 1 109 ? -17.139 9.307 17.213 1.00 93.31 109 LEU A N 1
ATOM 820 C CA . LEU A 1 109 ? -17.228 9.432 15.763 1.00 93.31 109 LEU A CA 1
ATOM 821 C C . LEU A 1 109 ? -17.399 8.040 15.161 1.00 93.31 109 LEU A C 1
ATOM 823 O O . LEU A 1 109 ? -16.541 7.184 15.348 1.00 93.31 109 LEU A O 1
ATOM 827 N N . GLU A 1 110 ? -18.477 7.821 14.423 1.00 94.06 110 GLU A N 1
ATOM 828 C CA . GLU A 1 110 ? -18.660 6.601 13.642 1.00 94.06 110 GLU A CA 1
ATOM 829 C C . GLU A 1 110 ? -18.026 6.785 12.261 1.00 94.06 110 GLU A C 1
ATOM 831 O O . GLU A 1 110 ? -18.426 7.659 11.492 1.00 94.06 110 GLU A O 1
ATOM 836 N N . VAL A 1 111 ? -16.999 5.991 11.962 1.00 90.62 111 VAL A N 1
ATOM 837 C CA . VAL A 1 111 ? -16.338 6.003 10.655 1.00 90.62 111 VAL A CA 1
ATOM 838 C C . VAL A 1 111 ? -16.953 4.905 9.802 1.00 90.62 111 VAL A C 1
ATOM 840 O O . VAL A 1 111 ? -16.842 3.727 10.130 1.00 90.62 111 VAL A O 1
ATOM 843 N N . GLN A 1 112 ? -17.581 5.293 8.692 1.00 89.88 112 GLN A N 1
ATOM 844 C CA . GLN A 1 112 ? -18.164 4.380 7.713 1.00 89.88 112 GLN A CA 1
ATOM 845 C C . GLN A 1 112 ? -17.433 4.503 6.374 1.00 89.88 112 GLN A C 1
ATOM 847 O O . GLN A 1 112 ? -17.299 5.597 5.829 1.00 89.88 112 GLN A O 1
ATOM 852 N N . VAL A 1 113 ? -16.978 3.370 5.835 1.00 86.94 113 VAL A N 1
ATOM 853 C CA . VAL A 1 113 ? -16.289 3.290 4.539 1.00 86.94 113 VAL A CA 1
ATOM 854 C C . VAL A 1 113 ? -17.291 2.805 3.487 1.00 86.94 113 VAL A C 1
ATOM 856 O O . VAL A 1 113 ? -17.893 1.742 3.668 1.00 86.94 113 VAL A O 1
ATOM 859 N N . MET A 1 114 ? -17.505 3.594 2.426 1.00 77.38 114 MET A N 1
ATOM 860 C CA . MET A 1 114 ? -18.431 3.267 1.326 1.00 77.38 114 MET A CA 1
ATOM 861 C C . MET A 1 114 ? -17.804 2.294 0.333 1.00 77.38 114 MET A C 1
ATOM 863 O O . MET A 1 114 ? -16.636 2.516 -0.051 1.00 77.38 114 MET A O 1
#

Sequence (114 aa):
MVDTRAKVLQVGQYVTVNGDVVSNLNISSIHTNDGGLYKCIASSKVGSTEHAAKLNVYGLPFIRPMEKKAIKVFPNGTLIIENVERLSDQAIYTCVARNAQGFSARGTLEVQVM

Secondary structure (DSSP, 8-state):
----S---EEEEEEE-TTS-EEEEEEESS--GGG-EEEEEEEEETTEEEEEEEEE---SS--PPPPP-PPPEE-TTS-EE-SS--HHHH-SEEEEEEE-TTS-EEEEEEE----

pLDDT: mean 88.22, std 9.9, range [39.53, 96.62]